Protein AF-A0A535ADE8-F1 (afdb_monomer)

Solvent-accessible surface area (backbone atoms only — not comparable to full-atom values): 7639 Å² total; per-residue (Å²): 131,86,82,80,80,82,75,82,78,79,83,25,36,89,77,66,84,65,77,79,89,62,99,60,79,89,73,79,68,77,91,59,70,51,59,52,59,51,52,51,33,60,78,69,65,52,79,64,37,71,70,45,79,48,76,49,80,38,50,55,58,60,50,56,75,68,39,46,73,70,56,54,54,34,37,29,28,38,42,31,51,42,39,42,79,68,49,97,57,45,64,67,57,54,48,53,53,42,42,74,68,60,27,52,74,46,77,43,80,37,94,90,39,91,48,33,29,41,40,40,33,39,34,87,111

Structure (mmCIF, N/CA/C/O backbone):
data_AF-A0A535ADE8-F1
#
_entry.id   AF-A0A535ADE8-F1
#
loop_
_atom_site.group_PDB
_atom_site.id
_atom_site.type_symbol
_atom_site.label_atom_id
_atom_site.label_alt_id
_atom_site.label_comp_id
_atom_site.label_asym_id
_atom_site.label_entity_id
_atom_site.label_seq_id
_atom_site.pdbx_PDB_ins_code
_atom_site.Cartn_x
_atom_site.Cartn_y
_atom_site.Cartn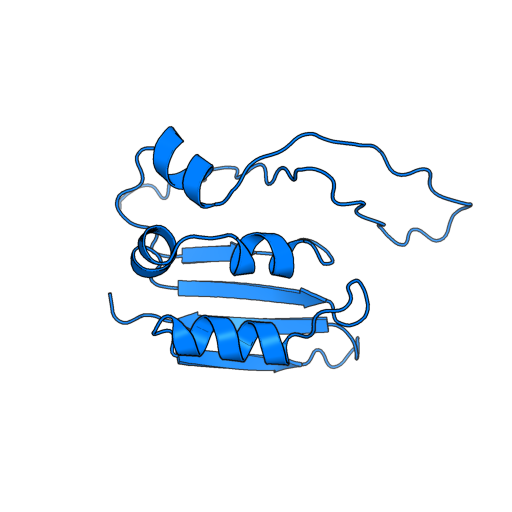_z
_at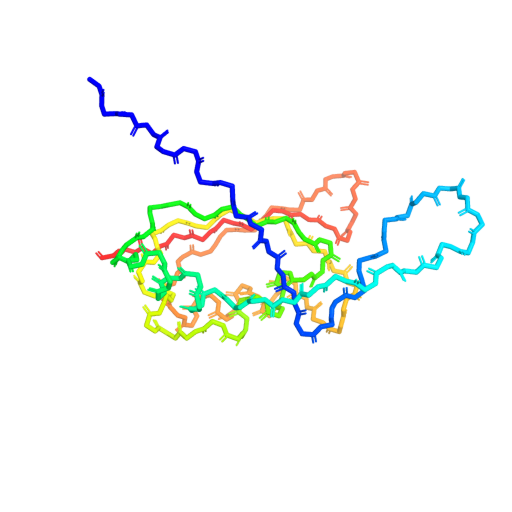om_site.occupancy
_atom_site.B_iso_or_equiv
_atom_site.auth_seq_id
_atom_site.auth_comp_id
_atom_site.auth_asym_id
_atom_site.auth_atom_id
_atom_site.pdbx_PDB_model_num
ATOM 1 N N . MET A 1 1 ? -30.917 2.736 0.189 1.00 38.47 1 MET A N 1
ATOM 2 C CA . MET A 1 1 ? -29.547 2.362 -0.224 1.00 38.47 1 MET A CA 1
ATOM 3 C C . MET A 1 1 ? -28.622 3.436 0.319 1.00 38.47 1 MET A C 1
ATOM 5 O O . MET A 1 1 ? -28.924 4.594 0.049 1.00 38.47 1 MET A O 1
ATOM 9 N N . PRO A 1 2 ? -27.612 3.130 1.149 1.00 34.19 2 PRO A N 1
ATOM 10 C CA . PRO A 1 2 ? -26.746 4.181 1.667 1.00 34.19 2 PRO A CA 1
ATOM 11 C C . PRO A 1 2 ? -25.884 4.731 0.522 1.00 34.19 2 PRO A C 1
ATOM 13 O O . PRO A 1 2 ? -25.415 3.971 -0.327 1.00 34.19 2 PRO A O 1
ATOM 16 N N . GLN A 1 3 ? -25.748 6.057 0.463 1.00 31.75 3 GLN A N 1
ATOM 17 C CA . GLN A 1 3 ? -24.866 6.730 -0.485 1.00 31.75 3 GLN A CA 1
ATOM 18 C C . GLN A 1 3 ? -23.418 6.335 -0.194 1.00 31.75 3 GLN A C 1
ATOM 20 O O . GLN A 1 3 ? -22.963 6.413 0.942 1.00 31.75 3 GLN A O 1
ATOM 25 N N . VAL A 1 4 ? -22.699 5.920 -1.234 1.00 34.34 4 VAL A N 1
ATOM 26 C CA . VAL A 1 4 ? -21.245 5.783 -1.179 1.00 34.34 4 VAL A CA 1
ATOM 27 C C . VAL A 1 4 ? -20.669 7.185 -1.346 1.00 34.34 4 VAL A C 1
ATOM 29 O O . VAL A 1 4 ? -20.723 7.750 -2.442 1.00 34.34 4 VAL A O 1
ATOM 32 N N . ASP A 1 5 ? -20.148 7.761 -0.265 1.00 34.16 5 ASP A N 1
ATOM 33 C CA . ASP A 1 5 ? -19.422 9.025 -0.327 1.00 34.16 5 ASP A CA 1
ATOM 34 C C . ASP A 1 5 ? -18.165 8.833 -1.184 1.00 34.16 5 ASP A C 1
ATOM 36 O O . ASP A 1 5 ? -17.199 8.176 -0.795 1.00 34.16 5 ASP A O 1
ATOM 40 N N . ARG A 1 6 ? -18.171 9.393 -2.399 1.00 32.09 6 ARG A N 1
ATOM 41 C CA . ARG A 1 6 ? -16.974 9.456 -3.248 1.00 32.09 6 ARG A CA 1
ATOM 42 C C . ARG A 1 6 ? -16.022 10.494 -2.666 1.00 32.09 6 ARG A C 1
ATOM 44 O O . ARG A 1 6 ? -16.052 11.662 -3.048 1.00 32.09 6 ARG A O 1
ATOM 51 N N . ILE A 1 7 ? -15.158 10.062 -1.756 1.00 40.44 7 ILE A N 1
ATOM 52 C CA . ILE A 1 7 ? -14.079 10.893 -1.224 1.00 40.44 7 ILE A CA 1
ATOM 53 C C . ILE A 1 7 ? -12.965 10.955 -2.274 1.00 40.44 7 ILE A C 1
ATOM 55 O O . ILE A 1 7 ? -12.331 9.952 -2.597 1.00 40.44 7 ILE A O 1
ATOM 59 N N . ARG A 1 8 ? -12.720 12.149 -2.831 1.00 29.81 8 ARG A N 1
ATOM 60 C CA . ARG A 1 8 ? -11.515 12.410 -3.629 1.00 29.81 8 ARG A CA 1
ATOM 61 C C . ARG A 1 8 ? -10.327 12.517 -2.677 1.00 29.81 8 ARG A C 1
ATOM 63 O O . ARG A 1 8 ? -10.088 13.573 -2.096 1.00 29.81 8 ARG A O 1
ATOM 70 N N . LEU A 1 9 ? -9.594 11.421 -2.520 1.00 31.08 9 LEU A N 1
ATOM 71 C CA . LEU A 1 9 ? -8.273 11.428 -1.905 1.00 31.08 9 LEU A CA 1
ATOM 72 C C . LEU A 1 9 ? -7.331 12.214 -2.825 1.00 31.08 9 LEU A C 1
ATOM 74 O O . LEU A 1 9 ? -7.072 11.807 -3.953 1.00 31.08 9 LEU A O 1
ATOM 78 N N . ARG A 1 10 ? -6.845 13.367 -2.359 1.00 30.56 10 ARG A N 1
ATOM 79 C CA . ARG A 1 10 ? -5.579 13.906 -2.854 1.00 30.56 10 ARG A CA 1
ATOM 80 C C . ARG A 1 10 ? -4.513 13.187 -2.040 1.00 30.56 10 ARG A C 1
ATOM 82 O O . ARG A 1 10 ? -4.480 13.381 -0.827 1.00 30.56 10 ARG A O 1
ATOM 89 N N . ALA A 1 11 ? -3.755 12.305 -2.687 1.00 31.39 11 ALA A N 1
ATOM 90 C CA . ALA A 1 11 ? -2.466 11.850 -2.191 1.00 31.39 11 ALA A CA 1
ATOM 91 C C . ALA A 1 11 ? -1.469 12.974 -2.443 1.00 31.39 11 ALA A C 1
ATOM 93 O O . ALA A 1 11 ? -1.602 13.768 -3.375 1.00 31.39 11 ALA A O 1
ATOM 94 N N . VAL A 1 12 ? -0.567 13.132 -1.505 1.00 31.27 12 VAL A N 1
ATOM 95 C CA . VAL A 1 12 ? 0.217 14.328 -1.369 1.00 31.27 12 VAL A CA 1
ATOM 96 C C . VAL A 1 12 ? 1.512 13.729 -0.702 1.00 31.27 12 VAL A C 1
ATOM 98 O O . VAL A 1 12 ? 1.348 12.958 0.232 1.00 31.27 12 VAL A O 1
ATOM 101 N N . PRO A 1 13 ? 2.768 13.966 -1.127 1.00 31.23 13 PRO A N 1
ATOM 102 C CA . PRO A 1 13 ? 3.973 13.435 -0.456 1.00 31.23 13 PRO A CA 1
ATOM 103 C C . PRO A 1 13 ? 4.948 14.512 0.043 1.00 31.23 13 PRO A C 1
ATOM 105 O O . PRO A 1 13 ? 5.035 15.607 -0.512 1.00 31.23 13 PRO A O 1
ATOM 108 N N . ARG A 1 14 ? 5.785 14.184 1.035 1.00 34.16 14 ARG A N 1
ATOM 109 C CA . ARG A 1 14 ? 6.980 14.983 1.358 1.00 34.16 14 ARG A CA 1
ATOM 110 C C . ARG A 1 14 ? 8.084 14.633 0.344 1.00 34.16 14 ARG A C 1
ATOM 112 O O . ARG A 1 14 ? 9.078 14.018 0.697 1.00 34.16 14 ARG A O 1
ATOM 119 N N . VAL A 1 15 ? 7.853 15.067 -0.902 1.00 33.62 15 VAL A N 1
ATOM 120 C CA . VAL A 1 15 ? 8.631 14.838 -2.137 1.00 33.62 15 VAL A CA 1
ATOM 121 C C . VAL A 1 15 ? 8.520 13.411 -2.690 1.00 33.62 15 VAL A C 1
ATOM 123 O O . VAL A 1 15 ? 9.297 12.530 -2.347 1.00 33.62 15 VAL A O 1
ATOM 126 N N . VAL A 1 16 ? 7.596 13.221 -3.636 1.00 33.66 16 VAL A N 1
ATOM 127 C CA . VAL A 1 16 ? 7.645 12.128 -4.621 1.00 33.66 16 VAL A CA 1
ATOM 128 C C . VAL A 1 16 ? 7.675 12.781 -5.995 1.00 33.66 16 VAL A C 1
ATOM 130 O O . VAL A 1 16 ? 6.743 13.492 -6.369 1.00 33.66 16 VAL A O 1
ATOM 133 N N . CYS A 1 17 ? 8.746 12.544 -6.748 1.00 28.67 17 CYS A N 1
ATOM 134 C CA . CYS A 1 17 ? 8.774 12.844 -8.173 1.00 28.67 17 CYS A CA 1
ATOM 135 C C . CYS A 1 17 ? 7.936 11.779 -8.891 1.00 28.67 17 CYS A C 1
ATOM 137 O O . CYS A 1 17 ? 8.417 10.668 -9.100 1.00 28.67 17 CYS A O 1
ATOM 139 N N . GLN A 1 18 ? 6.690 12.089 -9.263 1.00 37.41 18 GLN A N 1
ATOM 140 C CA . GLN A 1 18 ? 5.991 11.287 -10.268 1.00 37.41 18 GLN A CA 1
ATOM 141 C C . GLN A 1 18 ? 6.573 11.622 -11.644 1.00 37.41 18 GLN A C 1
ATOM 143 O O . GLN A 1 18 ? 6.512 12.768 -12.085 1.00 37.41 18 GLN A O 1
ATOM 148 N N . ALA A 1 19 ? 7.138 10.624 -12.319 1.00 39.25 19 ALA A N 1
ATOM 149 C CA . ALA A 1 19 ? 7.505 10.723 -13.725 1.00 39.25 19 ALA A CA 1
ATOM 150 C C . ALA A 1 19 ? 6.465 9.961 -14.556 1.00 39.25 19 ALA A C 1
ATOM 152 O O . ALA A 1 19 ? 6.579 8.749 -14.739 1.00 39.25 19 ALA A O 1
ATOM 153 N N . GLU A 1 20 ? 5.455 10.660 -15.080 1.00 43.53 20 GLU A N 1
ATOM 154 C CA . GLU A 1 20 ? 4.625 10.107 -16.152 1.00 43.53 20 GLU A CA 1
ATOM 155 C C . GLU A 1 20 ? 5.509 9.988 -17.402 1.00 43.53 20 GLU A C 1
ATOM 157 O O . GLU A 1 20 ? 5.988 10.993 -17.932 1.00 43.53 20 GLU A O 1
ATOM 162 N N . ARG A 1 21 ? 5.789 8.768 -17.880 1.00 40.97 21 ARG A N 1
ATOM 163 C CA . ARG A 1 21 ? 6.560 8.577 -19.121 1.00 40.97 21 ARG A CA 1
ATOM 164 C C . ARG A 1 21 ? 5.700 8.930 -20.338 1.00 40.97 21 ARG A C 1
ATOM 166 O O . ARG A 1 21 ? 5.245 8.055 -21.067 1.00 40.97 21 ARG A O 1
ATOM 173 N N . GLY A 1 22 ? 5.511 10.224 -20.576 1.00 39.16 22 GLY A N 1
ATOM 174 C CA . GLY A 1 22 ? 5.132 10.756 -21.878 1.00 39.16 22 GLY A CA 1
ATOM 175 C C . GLY A 1 22 ? 6.329 10.687 -22.827 1.00 39.16 22 GLY A C 1
ATOM 176 O O . GLY A 1 22 ? 7.447 11.048 -22.462 1.00 39.16 22 GLY A O 1
ATOM 177 N N . THR A 1 23 ? 6.128 10.211 -24.055 1.00 42.16 23 THR A N 1
ATOM 178 C CA . THR A 1 23 ? 7.141 10.269 -25.120 1.00 42.16 23 THR A CA 1
ATOM 179 C C . THR A 1 23 ? 7.312 11.721 -25.578 1.00 42.16 23 THR A C 1
ATOM 181 O O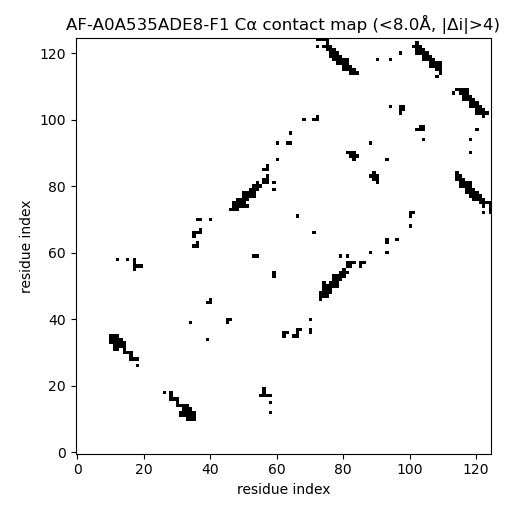 . THR A 1 23 ? 6.765 12.129 -26.600 1.00 42.16 23 THR A O 1
ATOM 184 N N . GLY A 1 24 ? 8.017 12.523 -24.787 1.00 40.69 24 GLY A N 1
ATOM 185 C CA . GLY A 1 24 ? 8.275 13.930 -25.060 1.00 40.69 24 GLY A CA 1
ATOM 186 C C . GLY A 1 24 ? 9.267 14.496 -24.052 1.00 40.69 24 GLY A C 1
ATOM 187 O O . GLY A 1 24 ? 8.944 14.582 -22.878 1.00 40.69 24 GLY A O 1
ATOM 188 N N . ASN A 1 25 ? 10.465 14.811 -24.551 1.00 44.12 25 ASN A N 1
ATOM 189 C CA . ASN A 1 25 ? 11.504 15.703 -24.022 1.00 44.12 25 ASN A CA 1
ATOM 190 C C . ASN A 1 25 ? 11.491 15.996 -22.505 1.00 44.12 25 ASN A C 1
ATOM 192 O O . ASN A 1 25 ? 10.639 16.754 -22.057 1.00 44.12 25 ASN A O 1
ATOM 196 N N . ASP A 1 26 ? 12.477 15.452 -21.776 1.00 54.19 26 ASP A N 1
ATOM 197 C CA . ASP A 1 26 ? 12.952 15.859 -20.440 1.00 54.19 26 ASP A CA 1
ATOM 198 C C . ASP A 1 26 ? 11.905 16.597 -19.588 1.00 54.19 26 ASP A C 1
ATOM 200 O O . ASP A 1 26 ? 11.995 17.802 -19.352 1.00 54.19 26 ASP A O 1
ATOM 204 N N . GLY A 1 27 ? 10.862 15.865 -19.184 1.00 53.25 27 GLY A N 1
ATOM 205 C CA . GLY A 1 27 ? 9.770 16.401 -18.381 1.00 53.25 27 GLY A CA 1
ATOM 206 C C . GLY A 1 27 ? 10.277 16.848 -17.015 1.00 53.25 27 GLY A C 1
ATOM 207 O O . GLY A 1 27 ? 10.589 16.022 -16.159 1.00 53.25 27 GLY A O 1
ATOM 208 N N . GLU A 1 28 ? 10.365 18.159 -16.817 1.00 65.38 28 GLU A N 1
ATOM 209 C CA . GLU A 1 28 ? 10.655 18.759 -15.522 1.00 65.38 28 GLU A CA 1
ATOM 210 C C . GLU A 1 28 ? 9.496 18.430 -14.567 1.00 65.38 28 GLU A C 1
ATOM 212 O O . GLU A 1 28 ? 8.339 18.780 -14.816 1.00 65.38 28 GLU A O 1
ATOM 217 N N . GLY A 1 29 ? 9.788 17.670 -13.509 1.00 67.56 29 GLY A N 1
ATOM 218 C CA . GLY A 1 29 ? 8.787 17.275 -12.522 1.00 67.56 29 GLY A CA 1
ATOM 219 C C . GLY A 1 29 ? 8.239 18.494 -11.782 1.00 67.56 29 GLY A C 1
ATOM 220 O O . GLY A 1 29 ? 8.993 19.382 -11.391 1.00 67.56 29 GLY A O 1
ATOM 221 N N . VAL A 1 30 ? 6.924 18.535 -11.562 1.00 79.62 30 VAL A N 1
ATOM 222 C CA . VAL A 1 30 ? 6.294 19.577 -10.743 1.00 79.62 30 VAL A CA 1
ATOM 223 C C . VAL A 1 30 ? 6.175 19.074 -9.312 1.00 79.62 30 VAL A C 1
ATOM 225 O O . VAL A 1 30 ? 5.500 18.078 -9.049 1.00 79.62 30 VAL A O 1
ATOM 228 N N . GLU A 1 31 ? 6.793 19.786 -8.373 1.00 78.50 31 GLU A N 1
ATOM 229 C CA . GLU A 1 31 ? 6.582 19.521 -6.955 1.00 78.50 31 GLU A CA 1
ATOM 230 C C . GLU A 1 31 ? 5.154 19.897 -6.553 1.00 78.50 31 GLU A C 1
ATOM 232 O O . GLU A 1 31 ? 4.688 21.025 -6.727 1.00 78.50 31 GLU A O 1
ATOM 237 N N . THR A 1 32 ? 4.457 18.929 -5.972 1.00 74.06 32 THR A N 1
ATOM 238 C CA . THR A 1 32 ? 3.160 19.119 -5.334 1.00 74.06 32 THR A CA 1
ATOM 239 C C . THR A 1 32 ? 3.297 18.726 -3.866 1.00 74.06 32 THR A C 1
ATOM 241 O O . THR A 1 32 ? 4.039 17.791 -3.562 1.00 74.06 32 THR A O 1
ATOM 244 N N . PRO A 1 33 ? 2.613 19.417 -2.936 1.00 73.75 33 PRO A N 1
ATOM 245 C CA . PRO A 1 33 ? 2.703 19.106 -1.511 1.00 73.75 33 PRO A CA 1
ATOM 246 C C . PRO A 1 33 ? 2.456 17.622 -1.182 1.00 73.75 33 PRO A C 1
ATOM 248 O O . PRO A 1 33 ? 1.805 16.947 -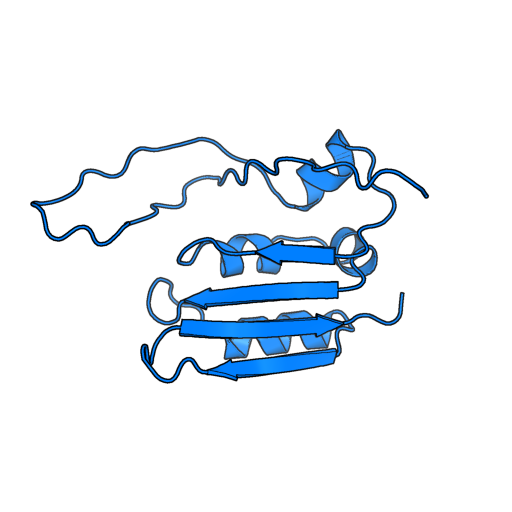1.986 1.00 73.75 33 PRO A O 1
ATOM 251 N N . ALA A 1 34 ? 2.802 17.186 0.057 1.00 78.19 34 ALA A N 1
ATOM 252 C CA . ALA A 1 34 ? 1.819 16.418 0.810 1.00 78.19 34 ALA A CA 1
ATOM 253 C C . ALA A 1 34 ? 1.941 15.451 2.013 1.00 78.19 34 ALA A C 1
ATOM 255 O O . ALA A 1 34 ? 2.729 15.697 2.907 1.00 78.19 34 ALA A O 1
ATOM 256 N N . THR A 1 35 ? 0.898 14.602 2.174 1.00 86.38 35 THR A N 1
ATOM 257 C CA . THR A 1 35 ? 0.208 14.103 3.379 1.00 86.38 35 THR A CA 1
ATOM 258 C C . THR A 1 35 ? 0.306 12.582 3.531 1.00 86.38 35 THR A C 1
ATOM 260 O O . THR A 1 35 ? 0.313 11.828 2.558 1.00 86.38 35 THR A O 1
ATOM 263 N N . THR A 1 36 ? 0.286 12.112 4.772 1.00 92.19 36 THR A N 1
ATOM 264 C CA . THR A 1 36 ? 0.336 10.676 5.069 1.00 92.19 36 THR A CA 1
ATOM 265 C C . THR A 1 36 ? -1.052 10.047 5.139 1.00 92.19 36 THR A C 1
ATOM 267 O O . THR A 1 36 ? -2.074 10.723 5.299 1.00 92.19 36 THR A O 1
ATOM 270 N N . LEU A 1 37 ? -1.102 8.714 5.084 1.00 94.31 37 LEU A N 1
ATOM 271 C CA . LEU A 1 37 ? -2.343 7.978 5.312 1.00 94.31 37 LEU A CA 1
ATOM 272 C C . LEU A 1 37 ? -2.904 8.241 6.724 1.00 94.31 37 LEU A C 1
ATOM 274 O O . LEU A 1 37 ? -4.110 8.418 6.884 1.00 94.31 37 LEU A O 1
ATOM 278 N N . ASP A 1 38 ? -2.041 8.363 7.735 1.00 94.00 38 ASP A N 1
ATOM 279 C CA . ASP A 1 38 ? -2.441 8.681 9.113 1.00 94.00 38 ASP A CA 1
ATOM 280 C C . ASP A 1 38 ? -3.075 10.076 9.239 1.00 94.00 38 ASP A C 1
ATOM 282 O O . ASP A 1 38 ? -4.081 10.260 9.935 1.00 94.00 38 ASP A O 1
ATOM 286 N N . GLU A 1 39 ? -2.522 11.073 8.541 1.00 93.19 39 GLU A N 1
ATOM 287 C CA . GLU A 1 39 ? -3.081 12.427 8.491 1.00 93.19 39 GLU A CA 1
ATOM 288 C C . GLU A 1 39 ? -4.448 12.445 7.809 1.00 93.19 39 GL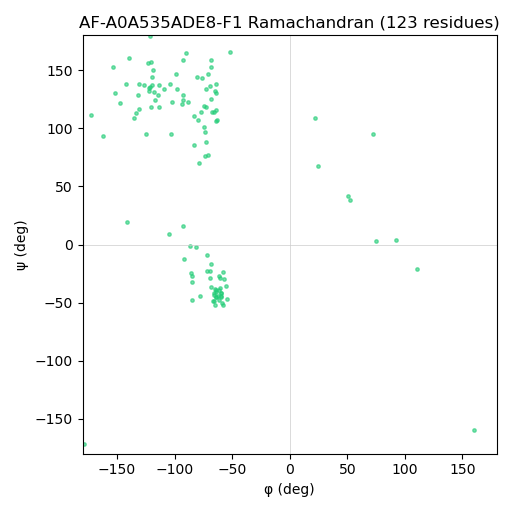U A C 1
ATOM 290 O O . GLU A 1 39 ? -5.357 13.140 8.271 1.00 93.19 39 GLU A O 1
ATOM 295 N N . VAL A 1 40 ? -4.634 11.652 6.747 1.00 93.38 40 VAL A N 1
ATOM 296 C CA . VAL A 1 40 ? -5.943 11.474 6.103 1.00 93.38 40 VAL A CA 1
ATOM 297 C C . VAL A 1 40 ? -6.957 10.922 7.101 1.00 93.38 40 VAL A C 1
ATOM 299 O O . VAL A 1 40 ? -8.029 11.514 7.249 1.00 93.38 40 VAL A O 1
ATOM 302 N N . PHE A 1 41 ? -6.620 9.848 7.820 1.00 94.19 41 PHE A N 1
ATOM 303 C CA . PHE A 1 41 ? -7.503 9.257 8.830 1.00 94.19 41 PHE A CA 1
ATOM 304 C C . PHE A 1 41 ? -7.842 10.250 9.941 1.00 94.19 41 PHE A C 1
ATOM 306 O O . PHE A 1 41 ? -9.009 10.403 10.301 1.00 94.19 41 PHE A O 1
ATOM 313 N N . THR A 1 42 ? -6.845 10.979 10.438 1.00 94.19 42 THR A N 1
ATOM 314 C CA . THR A 1 42 ? -7.021 11.966 11.509 1.00 94.19 42 THR A CA 1
ATOM 315 C C . THR A 1 42 ? -7.904 13.129 11.060 1.00 94.19 42 THR A C 1
ATOM 317 O O . THR A 1 42 ? -8.903 13.448 11.707 1.00 94.19 42 THR A O 1
ATOM 320 N N . ARG A 1 43 ? -7.573 13.754 9.925 1.00 93.44 43 ARG A N 1
ATOM 321 C CA . ARG A 1 43 ? -8.267 14.941 9.407 1.00 93.44 43 ARG A CA 1
ATOM 322 C C . ARG A 1 43 ? -9.715 14.643 9.036 1.00 93.44 43 ARG A C 1
ATOM 324 O O . ARG A 1 43 ? -10.590 15.467 9.289 1.00 93.44 43 ARG A O 1
ATOM 331 N N . LEU A 1 44 ? -9.961 13.475 8.445 1.00 91.31 44 LEU A N 1
ATOM 332 C CA . LEU A 1 44 ? -11.301 13.029 8.068 1.00 91.31 44 LEU A CA 1
ATOM 333 C C . LEU A 1 44 ? -12.035 12.314 9.212 1.00 91.31 44 LEU A C 1
ATOM 335 O O . LEU A 1 44 ? -13.187 11.927 9.037 1.00 91.31 44 LEU A O 1
ATOM 339 N N . LYS A 1 45 ? -11.395 12.161 10.381 1.00 93.81 45 LYS A N 1
ATOM 340 C CA . LYS A 1 45 ? -11.923 11.441 11.550 1.00 93.81 45 LYS A CA 1
ATOM 341 C C . LYS A 1 45 ? -12.401 10.026 11.198 1.00 93.81 45 LYS A C 1
ATOM 343 O O . LYS A 1 45 ? -13.418 9.561 11.711 1.00 93.81 45 LYS A O 1
ATOM 348 N N . LEU A 1 46 ? -11.667 9.345 10.318 1.00 92.19 46 LEU A N 1
ATOM 349 C CA . LEU A 1 46 ? -11.978 7.983 9.902 1.00 92.19 46 LEU A CA 1
AT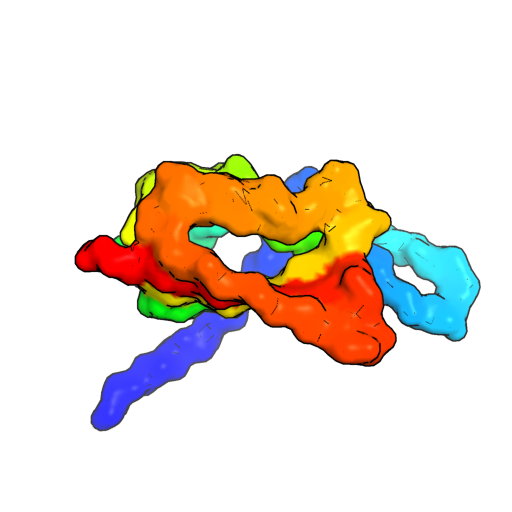OM 350 C C . LEU A 1 46 ? -11.661 7.019 11.042 1.00 92.19 46 LEU A C 1
ATOM 352 O O . LEU A 1 46 ? -10.521 6.870 11.492 1.00 92.19 46 LEU A O 1
ATOM 356 N N . THR A 1 47 ? -12.693 6.336 11.511 1.00 94.25 47 THR A N 1
ATOM 357 C CA . THR A 1 47 ? -12.548 5.220 12.445 1.00 94.25 47 THR A CA 1
ATOM 358 C C . THR A 1 47 ? -12.283 3.909 11.712 1.00 94.25 47 THR A C 1
ATOM 360 O O . THR A 1 47 ? -11.669 3.020 12.290 1.00 94.25 47 THR A O 1
ATOM 363 N N . HIS A 1 48 ? -12.698 3.812 10.444 1.00 93.12 48 HIS A N 1
ATOM 364 C CA . HIS A 1 48 ? -12.614 2.615 9.611 1.00 93.12 48 HIS A CA 1
ATOM 365 C C . HIS A 1 48 ? -12.540 2.974 8.120 1.00 93.12 48 HIS A C 1
ATOM 367 O O . HIS A 1 48 ? -13.060 4.009 7.700 1.00 93.12 48 HIS A O 1
ATOM 373 N N . CYS A 1 49 ? -11.922 2.106 7.323 1.00 94.25 49 CYS A N 1
ATOM 374 C CA . CYS A 1 49 ? -11.889 2.164 5.867 1.00 94.25 49 CYS A CA 1
ATOM 375 C C . CYS A 1 49 ? -12.157 0.767 5.297 1.00 94.25 49 CYS A C 1
ATOM 377 O O . CYS A 1 49 ? -11.315 -0.128 5.373 1.00 94.25 49 CYS A O 1
ATOM 379 N N . ASP A 1 50 ? -13.329 0.567 4.695 1.00 94.25 50 ASP A N 1
ATOM 380 C CA . ASP A 1 50 ? -13.666 -0.732 4.108 1.00 94.25 50 ASP A CA 1
ATOM 381 C C . ASP A 1 50 ? -12.813 -1.063 2.883 1.00 94.25 50 ASP A C 1
ATOM 383 O O . ASP A 1 50 ? -12.456 -2.221 2.684 1.00 94.25 50 ASP A O 1
ATOM 387 N N . PHE A 1 51 ? -12.473 -0.067 2.065 1.00 95.75 51 PHE A N 1
ATOM 388 C CA . PHE A 1 51 ? -11.744 -0.287 0.824 1.00 95.75 51 PHE A CA 1
ATOM 389 C C . PHE A 1 51 ? -10.827 0.889 0.488 1.00 95.75 51 PHE A C 1
ATOM 391 O O . PHE A 1 51 ? -11.289 2.016 0.300 1.00 95.75 51 PHE A O 1
ATOM 398 N N . LEU A 1 52 ? -9.535 0.600 0.352 1.00 96.31 52 LEU A N 1
ATOM 399 C CA . LEU A 1 52 ? -8.497 1.533 -0.064 1.00 96.31 52 LEU A CA 1
ATOM 400 C C . LEU A 1 52 ? -7.944 1.110 -1.432 1.00 96.31 52 LEU A C 1
ATOM 402 O O . LEU A 1 52 ? -7.383 0.025 -1.567 1.00 96.31 52 LEU A O 1
ATOM 406 N N . LYS A 1 53 ? -8.079 1.969 -2.448 1.00 95.88 53 LYS A N 1
ATOM 407 C CA . LYS A 1 53 ? -7.378 1.810 -3.734 1.00 95.88 53 LYS A CA 1
ATOM 408 C C . LYS A 1 53 ? -6.134 2.692 -3.745 1.00 95.88 53 LYS A C 1
ATOM 410 O O . LYS A 1 53 ? -6.236 3.867 -3.400 1.00 95.88 53 LYS A O 1
ATOM 415 N N . ILE A 1 54 ? -5.004 2.142 -4.181 1.00 94.19 54 ILE A N 1
ATOM 416 C CA . ILE A 1 54 ? -3.746 2.874 -4.381 1.00 94.19 54 ILE A CA 1
ATOM 417 C C . ILE A 1 54 ? -3.232 2.639 -5.804 1.00 94.19 54 ILE A C 1
ATOM 419 O O . ILE A 1 54 ? -3.344 1.537 -6.346 1.00 94.19 54 ILE A O 1
ATOM 423 N N . ASP A 1 55 ? -2.756 3.716 -6.420 1.00 93.19 55 ASP A N 1
ATOM 424 C CA . ASP A 1 55 ? -2.237 3.760 -7.785 1.00 93.19 55 ASP A CA 1
ATOM 425 C C . ASP A 1 55 ? -1.406 5.039 -7.947 1.00 93.19 55 ASP A C 1
ATOM 427 O O . ASP A 1 55 ? -1.973 6.130 -8.066 1.00 93.19 55 ASP A O 1
ATOM 431 N N . CYS A 1 56 ? -0.090 4.958 -7.732 1.00 88.12 56 CYS A N 1
ATOM 432 C CA . CYS A 1 56 ? 0.733 6.156 -7.532 1.00 88.12 56 CYS A CA 1
ATOM 433 C C . CYS A 1 56 ? 2.123 6.096 -8.179 1.00 88.12 56 CYS A C 1
ATOM 435 O O . CYS A 1 56 ? 2.980 6.899 -7.807 1.00 88.12 56 CYS A O 1
ATOM 437 N N . GLU A 1 57 ? 2.344 5.210 -9.154 1.00 88.50 57 GLU A N 1
ATOM 438 C CA . GLU A 1 57 ? 3.579 5.160 -9.957 1.00 88.50 57 GLU A CA 1
ATOM 439 C C . GLU A 1 57 ? 4.863 5.146 -9.096 1.00 88.50 57 GLU A C 1
ATOM 441 O O . GLU A 1 57 ? 5.818 5.871 -9.366 1.00 88.50 57 GLU A O 1
ATOM 446 N N . GLY A 1 58 ? 4.872 4.385 -7.997 1.00 88.69 58 GLY A N 1
ATOM 447 C CA . GLY A 1 58 ? 5.991 4.247 -7.059 1.00 88.69 58 GLY A CA 1
ATOM 448 C C . GLY A 1 58 ? 5.757 4.870 -5.677 1.00 88.69 58 GLY A C 1
ATOM 449 O O . GLY A 1 58 ? 6.399 4.453 -4.712 1.00 88.69 58 GLY A O 1
ATOM 450 N N . ALA A 1 59 ? 4.826 5.818 -5.514 1.00 89.94 59 ALA A N 1
ATOM 451 C CA . ALA A 1 59 ? 4.552 6.399 -4.189 1.00 89.94 59 ALA A CA 1
ATOM 452 C C . ALA A 1 59 ? 3.890 5.402 -3.218 1.00 89.94 59 ALA A C 1
ATOM 454 O O . ALA A 1 59 ? 3.875 5.624 -2.006 1.00 89.94 59 ALA A O 1
ATOM 455 N N . GLU A 1 60 ? 3.337 4.297 -3.727 1.00 93.12 60 GLU A N 1
ATOM 456 C CA . GLU A 1 60 ? 2.677 3.269 -2.927 1.00 93.12 60 GLU A CA 1
ATOM 457 C C . GLU A 1 60 ? 3.570 2.708 -1.816 1.00 93.12 60 GLU A C 1
ATOM 459 O O . GLU A 1 60 ? 3.080 2.454 -0.717 1.00 93.12 60 GLU A O 1
ATOM 464 N N . TYR A 1 61 ? 4.877 2.569 -2.057 1.00 93.75 61 TYR A N 1
ATOM 465 C CA . TYR A 1 61 ? 5.810 2.051 -1.057 1.00 93.75 61 TYR A CA 1
ATOM 466 C C . TYR A 1 61 ? 5.934 3.005 0.129 1.00 93.75 61 TYR A C 1
ATOM 468 O O . TYR A 1 61 ? 5.786 2.581 1.272 1.00 93.75 61 TYR A O 1
ATOM 476 N N . GLU A 1 62 ? 6.141 4.297 -0.133 1.00 92.62 62 GLU A N 1
ATOM 477 C CA . GLU A 1 62 ? 6.252 5.308 0.921 1.00 92.62 62 GLU A CA 1
ATOM 478 C C . GLU A 1 62 ? 4.939 5.435 1.704 1.00 92.62 62 GLU A C 1
ATOM 480 O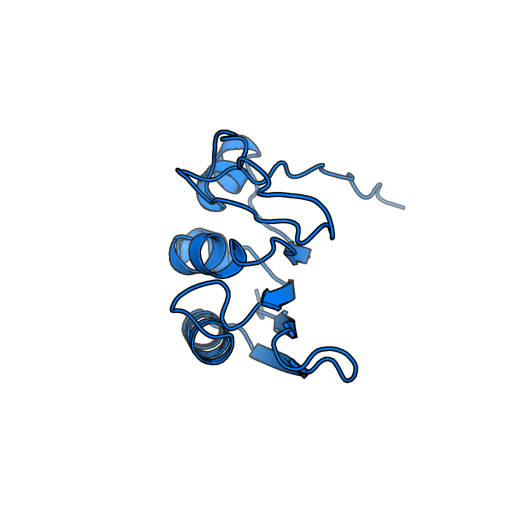 O . GLU A 1 62 ? 4.953 5.408 2.936 1.00 92.62 62 GLU A O 1
ATOM 485 N N . ILE A 1 63 ? 3.800 5.493 1.000 1.00 93.75 63 ILE A N 1
ATOM 486 C CA . ILE A 1 63 ? 2.467 5.563 1.618 1.00 93.75 63 ILE A CA 1
ATOM 487 C C . ILE A 1 63 ? 2.270 4.404 2.597 1.00 93.75 63 ILE A C 1
ATOM 489 O O . ILE A 1 63 ? 1.804 4.614 3.718 1.00 93.75 63 ILE A O 1
ATOM 493 N N . MET A 1 64 ? 2.618 3.184 2.183 1.00 96.31 64 MET A N 1
ATOM 494 C CA . MET A 1 64 ? 2.380 1.993 2.989 1.00 96.31 64 MET A CA 1
ATOM 495 C C . MET A 1 64 ? 3.395 1.837 4.117 1.00 96.31 64 MET A C 1
ATOM 497 O O . MET A 1 64 ? 2.990 1.565 5.243 1.00 96.31 64 MET A O 1
ATOM 501 N N . PHE A 1 65 ? 4.688 2.036 3.859 1.00 96.00 65 PHE A N 1
ATOM 502 C CA . PHE A 1 65 ? 5.738 1.835 4.863 1.00 96.00 65 PHE A CA 1
ATOM 503 C C . PHE A 1 65 ? 5.757 2.904 5.954 1.00 96.00 65 PHE A C 1
ATOM 505 O O . PHE A 1 65 ? 6.243 2.632 7.053 1.00 96.00 65 PHE A O 1
ATOM 512 N N . HIS A 1 66 ? 5.211 4.092 5.687 1.00 95.62 66 HIS A N 1
ATOM 513 C CA . HIS A 1 66 ? 5.057 5.138 6.698 1.00 95.62 66 HIS A CA 1
ATOM 514 C C . HIS A 1 66 ? 3.712 5.097 7.433 1.00 95.62 66 HIS A C 1
ATOM 516 O O . HIS A 1 66 ? 3.591 5.747 8.469 1.00 95.62 66 HIS A O 1
ATOM 522 N N . ALA A 1 67 ? 2.722 4.333 6.954 1.00 95.62 67 ALA A N 1
ATOM 523 C CA . ALA A 1 67 ? 1.445 4.195 7.646 1.00 95.62 67 ALA A CA 1
ATOM 524 C C . ALA A 1 67 ? 1.623 3.495 9.001 1.00 95.62 67 ALA A C 1
ATOM 526 O O . ALA A 1 67 ? 2.245 2.432 9.104 1.00 95.62 67 ALA A O 1
ATOM 527 N N . THR A 1 68 ? 1.034 4.058 10.055 1.00 97.12 68 THR A N 1
ATOM 528 C CA . THR A 1 68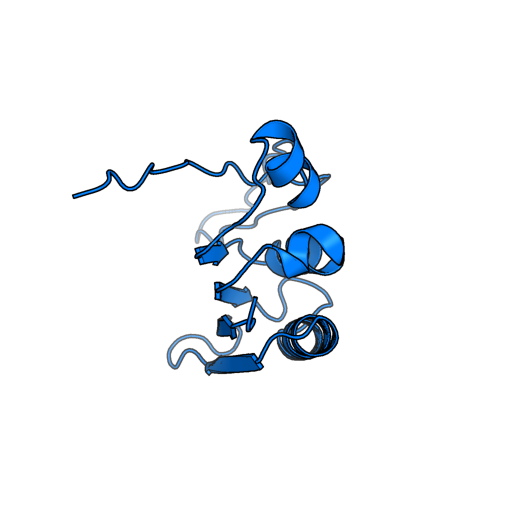 ? 1.098 3.432 11.379 1.00 97.12 68 THR A CA 1
ATOM 529 C C . THR A 1 68 ? 0.302 2.128 11.426 1.00 97.12 68 THR A C 1
ATOM 531 O O . THR A 1 68 ? -0.724 1.961 10.761 1.00 97.12 68 THR A O 1
ATOM 534 N N . ALA A 1 69 ? 0.715 1.213 12.306 1.00 96.94 69 ALA A N 1
ATOM 535 C CA . ALA A 1 69 ? -0.034 -0.015 12.566 1.00 96.94 69 ALA A CA 1
ATOM 536 C C . ALA A 1 69 ? -1.482 0.259 13.020 1.00 96.94 69 ALA A C 1
ATOM 538 O O . ALA A 1 69 ? -2.370 -0.548 12.757 1.00 96.94 69 ALA A O 1
ATOM 539 N N . ASP A 1 70 ? -1.745 1.388 13.688 1.00 96.50 70 ASP A N 1
ATOM 540 C CA . ASP A 1 70 ? -3.106 1.764 14.071 1.00 96.50 70 ASP A CA 1
ATOM 541 C C . ASP A 1 70 ? -3.979 2.078 12.854 1.00 96.50 70 ASP A C 1
ATOM 543 O O . ASP A 1 70 ? -5.066 1.518 12.726 1.00 96.50 70 ASP A O 1
ATOM 547 N N . THR A 1 71 ? -3.479 2.897 11.929 1.00 96.62 71 THR A N 1
ATOM 548 C CA . THR A 1 71 ? -4.170 3.206 10.673 1.00 96.62 71 THR A CA 1
ATOM 549 C C . THR A 1 71 ? -4.362 1.962 9.814 1.00 96.62 71 THR A C 1
ATOM 551 O O . THR A 1 71 ? -5.466 1.714 9.333 1.00 96.62 71 THR A O 1
ATOM 554 N N . LEU A 1 72 ? -3.326 1.128 9.678 1.00 97.12 72 LEU A N 1
ATOM 555 C CA . LEU A 1 72 ? -3.393 -0.112 8.900 1.00 97.12 72 LEU A CA 1
ATOM 556 C C . LEU A 1 72 ? -4.464 -1.075 9.427 1.00 97.12 72 LEU A C 1
ATOM 558 O O . LEU A 1 72 ? -5.225 -1.632 8.640 1.00 97.12 72 LEU A O 1
ATOM 562 N N . ARG A 1 73 ? -4.594 -1.230 10.752 1.00 96.69 73 ARG A N 1
ATOM 563 C CA . ARG A 1 73 ? -5.631 -2.092 11.354 1.00 96.69 73 ARG A CA 1
ATOM 564 C C . ARG A 1 73 ? -7.056 -1.649 11.033 1.00 96.69 73 ARG A C 1
ATOM 566 O O . ARG A 1 73 ? -7.950 -2.486 11.017 1.00 96.69 73 ARG A O 1
ATOM 573 N N . ARG A 1 74 ? -7.273 -0.358 10.776 1.00 96.12 74 ARG A N 1
ATOM 574 C CA . ARG A 1 74 ? -8.589 0.206 10.439 1.00 96.12 74 ARG A CA 1
ATOM 575 C C . ARG A 1 74 ? -8.961 0.019 8.966 1.00 96.12 74 ARG A C 1
ATOM 577 O O . ARG A 1 74 ? -10.037 0.450 8.566 1.00 96.12 74 ARG A O 1
ATOM 584 N N . ILE A 1 75 ? -8.086 -0.567 8.147 1.00 97.38 75 ILE A N 1
ATOM 585 C CA . ILE A 1 75 ? -8.337 -0.810 6.724 1.00 97.38 75 ILE A CA 1
ATOM 586 C C . ILE A 1 75 ? -8.696 -2.280 6.523 1.00 97.38 75 ILE A C 1
ATOM 588 O O . ILE A 1 75 ? -7.918 -3.173 6.859 1.00 97.38 75 ILE A O 1
ATOM 592 N N . ARG A 1 76 ? -9.868 -2.541 5.940 1.00 96.44 76 ARG A N 1
ATOM 593 C CA . ARG A 1 76 ? -10.349 -3.908 5.699 1.00 96.44 76 ARG A CA 1
ATOM 594 C C . ARG A 1 76 ? -9.807 -4.498 4.404 1.00 96.44 76 ARG A C 1
ATOM 596 O O . ARG A 1 76 ? -9.331 -5.631 4.400 1.00 96.44 76 ARG A O 1
ATOM 603 N N . HIS A 1 77 ? -9.872 -3.744 3.312 1.00 96.81 77 HIS A N 1
ATOM 604 C CA . HIS A 1 77 ? -9.426 -4.192 1.997 1.00 96.81 77 HIS A CA 1
ATOM 605 C C . HIS A 1 77 ? -8.526 -3.150 1.341 1.00 96.81 77 HIS A C 1
ATOM 607 O O . HIS A 1 77 ? -8.822 -1.957 1.370 1.00 96.81 77 HIS A O 1
ATOM 613 N N . ILE A 1 78 ? -7.454 -3.616 0.706 1.00 98.12 78 ILE A N 1
ATOM 614 C CA . ILE A 1 78 ? -6.569 -2.805 -0.127 1.00 98.12 78 ILE A CA 1
ATOM 615 C C . ILE A 1 78 ? -6.536 -3.426 -1.518 1.00 98.12 78 ILE A C 1
ATOM 617 O O . ILE A 1 78 ? -6.338 -4.632 -1.660 1.00 98.12 78 ILE A O 1
ATOM 621 N N . SER A 1 79 ? -6.707 -2.598 -2.539 1.00 97.38 79 SER A N 1
ATOM 622 C CA . SER A 1 79 ? -6.365 -2.915 -3.922 1.00 97.38 79 SER A CA 1
ATOM 623 C C . SER A 1 79 ? -5.288 -1.936 -4.365 1.00 97.38 79 SER A C 1
ATOM 625 O O . SER A 1 79 ? -5.414 -0.735 -4.144 1.00 97.38 79 SER A O 1
ATOM 627 N N . MET A 1 80 ? -4.210 -2.427 -4.954 1.00 95.75 80 MET A N 1
ATOM 628 C CA . MET A 1 80 ? -3.048 -1.607 -5.271 1.00 95.75 80 MET A CA 1
ATOM 629 C C . MET A 1 80 ? -2.447 -2.028 -6.602 1.00 95.75 80 MET A C 1
ATOM 631 O O . MET A 1 80 ? -2.350 -3.224 -6.861 1.00 95.75 80 MET A O 1
ATOM 635 N N . GLU A 1 81 ? -2.051 -1.060 -7.425 1.00 97.12 81 GLU A N 1
ATOM 636 C CA . GLU A 1 81 ? -1.095 -1.309 -8.508 1.00 97.12 81 GLU A CA 1
ATOM 637 C C . GLU A 1 81 ? 0.309 -1.006 -7.975 1.00 97.12 81 GLU A C 1
ATOM 639 O O . GLU A 1 81 ? 0.531 0.063 -7.404 1.00 97.12 81 GLU A O 1
ATOM 644 N N . TYR A 1 82 ? 1.215 -1.979 -8.060 1.00 96.69 82 TYR A N 1
ATOM 645 C CA . TYR A 1 82 ? 2.610 -1.816 -7.655 1.00 96.69 82 TYR A CA 1
ATOM 646 C C . TYR A 1 82 ? 3.479 -1.545 -8.880 1.00 96.69 82 TYR A C 1
ATOM 648 O O . TYR A 1 82 ? 3.239 -2.126 -9.937 1.00 96.69 82 TYR A O 1
ATOM 656 N N . HIS A 1 83 ? 4.525 -0.739 -8.707 1.00 95.88 83 HIS A N 1
ATOM 657 C CA . HIS A 1 83 ? 5.473 -0.369 -9.755 1.00 95.88 83 HIS A CA 1
ATOM 658 C C . HIS A 1 83 ? 6.905 -0.703 -9.310 1.00 95.88 83 HIS A C 1
ATOM 660 O O . HIS A 1 83 ? 7.561 0.054 -8.594 1.00 95.88 83 HIS A O 1
ATOM 666 N N . ASP A 1 84 ? 7.407 -1.873 -9.698 1.00 94.69 84 ASP A N 1
ATOM 667 C CA . ASP A 1 84 ? 8.785 -2.286 -9.429 1.00 94.69 84 ASP A CA 1
ATOM 668 C C . ASP A 1 84 ? 9.785 -1.483 -10.274 1.00 94.69 84 ASP A C 1
ATOM 670 O O . ASP A 1 84 ? 9.543 -1.138 -11.433 1.00 94.69 84 ASP A O 1
ATOM 674 N N . GLY A 1 85 ? 10.965 -1.225 -9.709 1.00 92.44 85 GLY A N 1
ATOM 675 C CA . GLY A 1 85 ? 12.057 -0.546 -10.414 1.00 92.44 85 GLY A CA 1
ATOM 676 C C . GLY A 1 85 ? 11.865 0.9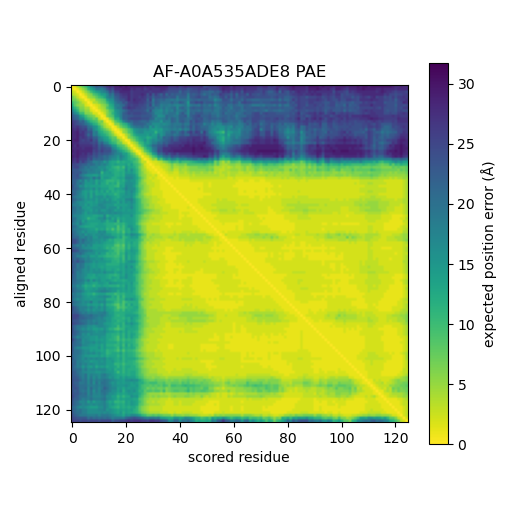64 -10.594 1.00 92.44 85 GLY A C 1
ATOM 677 O O . GLY A 1 85 ? 12.722 1.602 -11.205 1.00 92.44 85 GLY A O 1
ATOM 678 N N . VAL A 1 86 ? 10.779 1.539 -10.062 1.00 88.94 86 VAL A N 1
ATOM 679 C CA . VAL A 1 86 ? 10.613 2.997 -9.917 1.00 88.94 86 VAL A CA 1
ATOM 680 C C . VAL A 1 86 ? 11.272 3.505 -8.630 1.00 88.94 86 VAL A C 1
ATOM 682 O O . VAL A 1 86 ? 11.823 4.602 -8.602 1.00 88.94 86 VAL A O 1
ATOM 685 N N . THR A 1 87 ? 11.280 2.684 -7.578 1.00 90.69 87 THR A N 1
ATOM 686 C CA . THR A 1 87 ? 11.998 2.942 -6.321 1.00 90.69 87 THR A CA 1
ATOM 687 C C . THR A 1 87 ? 12.999 1.814 -6.042 1.00 90.69 87 THR A C 1
ATOM 689 O O . THR A 1 87 ? 13.103 0.859 -6.813 1.00 90.69 87 THR A O 1
ATOM 692 N N . SER A 1 88 ? 13.741 1.899 -4.932 1.00 93.44 88 SER A N 1
ATOM 693 C CA . SER A 1 88 ? 14.568 0.783 -4.448 1.00 93.44 88 SER A CA 1
ATOM 694 C C . SER A 1 88 ? 13.755 -0.374 -3.863 1.00 93.44 88 SER A C 1
ATOM 696 O O . SER A 1 88 ? 14.336 -1.410 -3.550 1.00 93.44 88 SER A O 1
ATOM 698 N N . HIS A 1 89 ? 12.447 -0.188 -3.675 1.00 95.31 89 HIS A N 1
ATOM 699 C CA . HIS A 1 89 ? 11.556 -1.191 -3.115 1.00 95.31 89 HIS A CA 1
ATOM 700 C C . HIS A 1 89 ? 10.897 -2.044 -4.196 1.00 95.31 89 HIS A C 1
ATOM 702 O O . HIS A 1 89 ? 10.781 -1.661 -5.362 1.00 95.31 89 HIS A O 1
ATOM 708 N N . SER A 1 90 ? 10.442 -3.213 -3.763 1.00 96.81 90 SER A N 1
ATOM 709 C CA . SER A 1 90 ? 9.749 -4.206 -4.569 1.00 96.81 90 SER A CA 1
ATOM 710 C C . SER A 1 90 ? 8.381 -4.547 -3.991 1.00 96.81 90 SER A C 1
ATOM 712 O O . SER A 1 90 ? 8.146 -4.485 -2.777 1.00 96.81 90 SER A O 1
ATOM 714 N N . HIS A 1 91 ? 7.481 -5.030 -4.842 1.00 97.25 91 HIS A N 1
ATOM 715 C CA . HIS A 1 91 ? 6.199 -5.575 -4.395 1.00 97.25 91 HIS A CA 1
ATOM 716 C C . HIS A 1 91 ? 6.351 -6.745 -3.405 1.00 97.25 91 HIS A C 1
ATOM 718 O O . HIS A 1 91 ? 5.443 -7.009 -2.616 1.00 97.25 91 HIS A O 1
ATOM 724 N N . GLY A 1 92 ? 7.491 -7.448 -3.418 1.00 98.00 92 GLY A N 1
ATOM 725 C CA . GLY A 1 92 ? 7.810 -8.497 -2.449 1.00 98.00 92 GLY A CA 1
ATOM 726 C C . GLY A 1 92 ? 7.946 -7.953 -1.025 1.00 98.00 92 GLY A C 1
ATOM 727 O O . GLY A 1 92 ? 7.365 -8.512 -0.094 1.00 98.00 92 GLY A O 1
ATOM 728 N N . GLU A 1 93 ? 8.647 -6.829 -0.857 1.00 98.25 93 GLU A N 1
ATOM 729 C CA . GLU A 1 93 ? 8.744 -6.126 0.431 1.00 98.25 93 GLU A CA 1
ATOM 730 C C . GLU A 1 93 ? 7.388 -5.573 0.865 1.00 98.25 93 GLU A C 1
ATOM 732 O O . GLU A 1 93 ? 7.001 -5.716 2.025 1.00 98.25 93 GLU A O 1
ATOM 737 N N . LEU A 1 94 ? 6.634 -5.002 -0.076 1.00 97.81 94 LEU A N 1
ATOM 738 C CA . LEU A 1 94 ? 5.292 -4.485 0.171 1.00 97.81 94 LEU A CA 1
ATOM 739 C C . LEU A 1 94 ? 4.336 -5.581 0.666 1.00 97.81 94 LEU A C 1
ATOM 741 O O . LEU A 1 94 ? 3.624 -5.398 1.657 1.00 97.81 94 LEU A O 1
ATOM 745 N N . ARG A 1 95 ? 4.363 -6.750 0.018 1.00 98.50 95 ARG A N 1
ATOM 746 C CA . ARG A 1 95 ? 3.626 -7.938 0.450 1.00 98.50 95 ARG A CA 1
ATOM 747 C C . ARG A 1 95 ? 4.026 -8.350 1.864 1.00 98.50 95 ARG A C 1
ATOM 749 O O . ARG A 1 95 ? 3.146 -8.499 2.708 1.00 98.50 95 ARG A O 1
ATOM 756 N N . ALA A 1 96 ? 5.322 -8.514 2.128 1.00 98.56 96 ALA A N 1
ATOM 757 C CA . ALA A 1 96 ? 5.815 -8.950 3.435 1.00 98.56 96 ALA A CA 1
ATOM 758 C C . ALA A 1 96 ? 5.444 -7.958 4.550 1.00 98.56 96 ALA A C 1
ATOM 760 O O . ALA A 1 96 ? 5.061 -8.360 5.650 1.00 98.56 96 ALA A O 1
ATOM 761 N N . PHE A 1 97 ? 5.512 -6.658 4.263 1.00 98.44 97 PHE A N 1
ATOM 762 C CA . PHE A 1 97 ? 5.088 -5.604 5.176 1.00 98.44 97 PHE A CA 1
ATOM 763 C C . PHE A 1 97 ? 3.598 -5.704 5.517 1.00 98.44 97 PHE A C 1
ATOM 765 O O . PHE A 1 97 ? 3.236 -5.651 6.692 1.00 98.44 97 PHE A O 1
ATOM 772 N N . LEU A 1 98 ? 2.736 -5.875 4.514 1.00 98.12 98 LEU A N 1
ATOM 773 C CA . LEU A 1 98 ? 1.294 -6.010 4.713 1.00 98.12 98 LEU A CA 1
ATOM 774 C C . LEU A 1 98 ? 0.943 -7.292 5.479 1.00 98.12 98 LEU A C 1
ATOM 776 O O . LEU A 1 98 ? 0.159 -7.246 6.427 1.00 98.12 98 LEU A O 1
ATOM 780 N N . GLU A 1 99 ? 1.568 -8.418 5.132 1.00 98.06 99 GLU A N 1
ATOM 781 C CA . GLU A 1 99 ? 1.400 -9.688 5.850 1.00 98.06 99 GLU A CA 1
ATOM 782 C C . GLU A 1 99 ? 1.824 -9.563 7.324 1.00 98.06 99 GLU A C 1
ATOM 784 O O . GLU A 1 99 ? 1.100 -10.006 8.218 1.00 98.06 99 GLU A O 1
ATOM 789 N N . LYS A 1 100 ? 2.932 -8.863 7.609 1.00 97.94 100 LYS A N 1
ATOM 790 C CA . LYS A 1 100 ? 3.380 -8.556 8.980 1.00 97.94 100 LYS A CA 1
ATOM 791 C C . LYS A 1 100 ? 2.355 -7.734 9.775 1.00 97.94 100 LYS A C 1
ATOM 793 O O . LYS A 1 100 ? 2.297 -7.862 10.996 1.00 97.94 100 LYS A O 1
ATOM 798 N N . HIS A 1 101 ? 1.544 -6.918 9.104 1.00 97.31 101 HIS A N 1
ATOM 799 C CA . HIS A 1 101 ? 0.485 -6.108 9.717 1.00 97.31 101 HIS A CA 1
ATOM 800 C C . HIS A 1 101 ? -0.890 -6.797 9.725 1.00 97.31 101 HIS A C 1
ATOM 802 O O . HIS A 1 101 ? -1.901 -6.146 9.980 1.00 97.31 101 HIS A O 1
ATOM 808 N N . GLY A 1 102 ? -0.937 -8.114 9.495 1.00 97.12 102 GLY A N 1
ATOM 809 C CA . GLY A 1 102 ? -2.146 -8.928 9.656 1.00 97.12 102 GLY A CA 1
ATOM 810 C C . GLY A 1 102 ? -2.986 -9.089 8.390 1.00 97.12 102 GLY A C 1
ATOM 811 O O . GLY A 1 102 ? -4.036 -9.730 8.433 1.00 97.12 102 GLY A O 1
ATOM 812 N N . PHE A 1 103 ? -2.537 -8.566 7.250 1.00 98.31 103 PHE A N 1
ATOM 813 C CA . PHE A 1 103 ? -3.251 -8.753 5.993 1.00 98.31 103 PHE A CA 1
ATOM 814 C C . PHE A 1 103 ? -2.958 -10.120 5.372 1.00 98.31 103 PHE A C 1
ATOM 816 O O . PHE A 1 103 ? -1.831 -10.607 5.360 1.00 98.31 103 PHE A O 1
ATOM 823 N N . ARG A 1 104 ? -3.970 -10.713 4.743 1.00 98.44 104 ARG A N 1
ATOM 824 C CA . ARG A 1 104 ? -3.793 -11.782 3.755 1.00 98.44 104 ARG A CA 1
ATOM 825 C C . ARG A 1 104 ? -3.614 -11.132 2.390 1.00 98.44 104 ARG A C 1
ATOM 827 O O . ARG A 1 104 ? -4.493 -10.380 1.968 1.00 98.44 104 ARG A O 1
ATOM 834 N N . VAL A 1 105 ? -2.502 -11.416 1.718 1.00 98.56 105 VAL A N 1
ATOM 835 C CA . VAL A 1 105 ? -2.114 -10.731 0.479 1.00 98.56 105 VAL A CA 1
ATOM 836 C C . VAL A 1 105 ? -2.142 -11.683 -0.719 1.00 98.56 105 VAL A C 1
ATOM 838 O O . VAL A 1 105 ? -1.684 -12.821 -0.641 1.00 98.56 105 VAL A O 1
ATOM 841 N N . GLN A 1 106 ? -2.672 -11.201 -1.840 1.00 98.44 106 GLN A N 1
ATOM 842 C CA . GLN A 1 106 ? -2.641 -11.844 -3.151 1.00 98.44 106 GLN A CA 1
ATOM 843 C C . GLN A 1 106 ? -1.958 -10.910 -4.148 1.00 98.44 106 GLN A C 1
ATOM 845 O O . GLN A 1 106 ? -2.257 -9.719 -4.180 1.00 98.44 106 GLN A O 1
ATOM 850 N N . VAL A 1 107 ? -1.070 -11.451 -4.978 1.00 98.06 107 VAL A N 1
ATOM 851 C CA . VAL A 1 107 ? -0.318 -10.691 -5.985 1.00 98.06 107 VAL A CA 1
ATOM 852 C C . VAL A 1 107 ? -0.603 -11.286 -7.358 1.00 98.06 107 VAL A C 1
ATOM 854 O O . VAL A 1 107 ? -0.576 -12.504 -7.523 1.00 98.06 107 VAL A O 1
ATOM 857 N N . HIS A 1 108 ? -0.867 -10.426 -8.335 1.00 97.50 108 HIS A N 1
ATOM 858 C CA . HIS A 1 108 ? -1.147 -10.786 -9.718 1.00 97.50 108 HIS A CA 1
ATOM 859 C C . HIS A 1 108 ? -0.281 -9.922 -10.633 1.00 97.50 108 HIS A C 1
ATOM 861 O O . HIS A 1 108 ? -0.436 -8.706 -10.654 1.00 97.50 108 HIS A O 1
ATOM 867 N N . GLY A 1 109 ? 0.624 -10.531 -11.395 1.00 94.69 109 GLY A N 1
ATOM 868 C CA . GLY A 1 109 ? 1.428 -9.789 -12.369 1.00 94.69 109 GLY A CA 1
ATOM 869 C C . GLY A 1 109 ? 0.590 -9.268 -13.540 1.00 94.69 109 GLY A C 1
ATOM 870 O O . GLY A 1 109 ? -0.473 -9.813 -13.847 1.00 94.69 109 GLY A O 1
ATOM 871 N N . ASN A 1 110 ? 1.089 -8.241 -14.229 1.00 91.94 110 ASN A N 1
ATOM 872 C CA . ASN A 1 110 ? 0.508 -7.766 -15.480 1.00 91.94 110 ASN A CA 1
ATOM 873 C C . ASN A 1 110 ? 1.182 -8.453 -16.685 1.00 91.94 110 ASN A C 1
ATOM 875 O O . ASN A 1 110 ? 2.404 -8.477 -16.812 1.00 91.94 110 ASN A O 1
ATOM 879 N N . ALA A 1 111 ? 0.383 -9.021 -17.593 1.00 89.06 111 ALA A N 1
ATOM 880 C CA . ALA A 1 111 ? 0.901 -9.716 -18.774 1.00 89.06 111 ALA A CA 1
ATOM 881 C C . ALA A 1 111 ? 1.563 -8.772 -19.798 1.00 89.06 111 ALA A C 1
ATOM 883 O O . ALA A 1 111 ? 2.466 -9.190 -20.520 1.00 89.06 111 ALA A O 1
ATOM 884 N N . ALA A 1 112 ? 1.123 -7.513 -19.865 1.00 89.12 112 ALA A N 1
ATOM 885 C CA . ALA A 1 112 ? 1.653 -6.510 -20.787 1.00 89.12 112 ALA A CA 1
ATOM 886 C C . ALA A 1 112 ? 2.907 -5.806 -20.241 1.00 89.12 112 ALA A C 1
ATOM 888 O O . ALA A 1 112 ? 3.761 -5.378 -21.017 1.00 89.12 112 ALA A O 1
ATOM 889 N N . HIS A 1 113 ? 3.048 -5.718 -18.916 1.00 88.75 113 HIS A N 1
ATOM 890 C CA . HIS A 1 113 ? 4.102 -4.944 -18.264 1.00 88.75 113 HIS A CA 1
ATOM 891 C C . HIS A 1 113 ? 4.762 -5.751 -17.144 1.00 88.75 113 HIS A C 1
ATOM 893 O O . HIS A 1 113 ? 4.153 -6.035 -16.122 1.00 88.75 113 HIS A O 1
ATOM 899 N N . ARG A 1 114 ? 6.043 -6.096 -17.320 1.00 89.50 114 ARG A N 1
ATOM 900 C CA . ARG A 1 114 ? 6.778 -6.972 -16.386 1.00 89.50 114 ARG A CA 1
ATOM 901 C C . ARG A 1 114 ? 7.066 -6.348 -15.020 1.00 89.50 114 ARG A C 1
ATOM 903 O O . ARG A 1 114 ? 7.297 -7.088 -14.072 1.00 89.50 114 ARG A O 1
ATOM 910 N N . ASN A 1 115 ? 7.074 -5.020 -14.945 1.00 90.88 115 ASN A N 1
ATOM 911 C CA . ASN A 1 115 ? 7.489 -4.270 -13.761 1.00 90.88 115 ASN A CA 1
ATOM 912 C C . ASN A 1 115 ? 6.301 -3.678 -12.992 1.00 90.88 115 ASN A C 1
ATOM 914 O O . ASN A 1 115 ? 6.506 -2.874 -12.096 1.00 90.88 115 ASN A O 1
ATOM 918 N N . LEU A 1 116 ? 5.067 -4.035 -13.347 1.00 94.00 116 LEU A N 1
ATOM 919 C CA . LEU A 1 116 ? 3.890 -3.632 -12.588 1.00 94.00 116 LEU A CA 1
ATOM 920 C C . LEU A 1 116 ? 2.886 -4.775 -12.490 1.00 94.00 116 LEU A C 1
ATOM 922 O O . LEU A 1 116 ? 2.916 -5.742 -13.259 1.00 94.00 116 LEU A O 1
ATOM 926 N N . GLY A 1 117 ? 1.989 -4.670 -11.525 1.00 96.88 117 GLY A N 1
ATOM 927 C CA . GLY A 1 117 ? 0.930 -5.641 -11.310 1.00 96.88 117 GLY A CA 1
ATOM 928 C C . GLY A 1 117 ? 0.032 -5.234 -10.158 1.00 96.88 117 GLY A C 1
ATOM 929 O O . GLY A 1 117 ? 0.137 -4.140 -9.616 1.00 96.88 117 GLY A O 1
ATOM 930 N N . TYR A 1 118 ? -0.856 -6.136 -9.767 1.00 97.81 118 TYR A N 1
ATOM 931 C CA . TYR A 1 118 ? -1.877 -5.878 -8.767 1.00 97.81 118 TYR A CA 1
ATOM 932 C C . TYR A 1 118 ? -1.601 -6.624 -7.471 1.00 97.81 118 TYR A C 1
ATOM 934 O O . TYR A 1 118 ? -1.356 -7.831 -7.466 1.00 97.81 118 TYR A O 1
ATOM 942 N N . LEU A 1 119 ? -1.724 -5.914 -6.357 1.00 98.06 119 LEU A N 1
ATOM 943 C CA . LEU A 1 119 ? -1.720 -6.464 -5.012 1.00 98.06 119 LEU A CA 1
ATOM 944 C C . LEU A 1 119 ? -3.094 -6.238 -4.376 1.00 98.06 119 LEU A C 1
ATOM 946 O O . LEU A 1 119 ? -3.609 -5.122 -4.340 1.00 98.06 119 LEU A O 1
ATOM 950 N N . TYR A 1 120 ? -3.679 -7.309 -3.848 1.00 98.38 120 TYR A N 1
ATOM 951 C CA . TYR A 1 120 ? -4.914 -7.271 -3.073 1.00 98.38 120 TYR A CA 1
ATOM 952 C C . TYR A 1 120 ? -4.625 -7.740 -1.654 1.00 98.38 120 TYR A C 1
ATOM 954 O O . TYR A 1 120 ? -4.122 -8.844 -1.457 1.00 98.38 120 TYR A O 1
ATOM 962 N N . ALA A 1 121 ? -4.950 -6.919 -0.662 1.00 98.38 121 ALA A N 1
ATOM 963 C CA . ALA A 1 121 ? -4.758 -7.238 0.745 1.00 98.38 121 ALA A CA 1
ATOM 964 C C . ALA A 1 121 ? -6.104 -7.221 1.468 1.00 98.38 121 ALA A C 1
ATOM 966 O O . ALA A 1 121 ? -6.931 -6.343 1.236 1.00 98.38 121 ALA A O 1
ATOM 967 N N . THR A 1 122 ? -6.345 -8.194 2.342 1.00 98.25 122 THR A N 1
ATOM 968 C CA . THR A 1 122 ? -7.555 -8.243 3.171 1.00 98.25 122 THR A CA 1
ATOM 969 C C . THR A 1 122 ? -7.194 -8.511 4.620 1.00 98.25 122 THR A C 1
ATOM 971 O O . THR A 1 122 ? -6.494 -9.479 4.910 1.00 98.25 122 THR A O 1
ATOM 974 N N . ASN A 1 123 ? -7.705 -7.677 5.518 1.00 94.25 123 ASN A N 1
ATOM 975 C CA . ASN A 1 123 ? -7.621 -7.856 6.957 1.00 94.25 123 ASN A CA 1
ATOM 976 C C . ASN A 1 123 ? -8.979 -8.333 7.497 1.00 94.25 123 ASN A C 1
ATOM 978 O O . ASN A 1 123 ? -10.038 -7.862 7.069 1.00 94.25 123 ASN A O 1
ATOM 982 N N . ALA A 1 124 ? -8.952 -9.285 8.426 1.00 74.75 124 ALA A N 1
ATOM 983 C CA . ALA A 1 124 ? -10.124 -9.642 9.211 1.00 74.75 124 ALA A CA 1
ATOM 984 C C . ALA A 1 124 ? -10.202 -8.630 10.359 1.00 74.75 124 ALA A C 1
ATOM 986 O O . ALA A 1 124 ? -9.595 -8.849 11.402 1.00 74.75 124 ALA A O 1
ATOM 987 N N . GLY A 1 125 ? -10.829 -7.480 10.091 1.00 57.94 125 GLY A N 1
ATOM 988 C CA . GLY A 1 125 ? -11.020 -6.413 11.082 1.00 57.94 125 GLY A CA 1
ATOM 989 C C . GLY A 1 125 ? -11.686 -6.883 12.369 1.00 57.94 125 GLY A C 1
ATOM 990 O O . GLY A 1 125 ? -12.422 -7.897 12.321 1.00 57.94 125 GLY A O 1
#

Mean predicted aligned error: 9.15 Å

Radius of gyration: 15.27 Å; Cα contacts (8 Å, |Δi|>4): 188; chains: 1; bounding box: 44×31×39 Å

Secondary structure (DSSP, 8-state):
-------------SS-------SSS--PPPP-----HHHHHHHTT-S-EEEEEE--TTHHHHHHHHS-HHHHHTEEEEEEEEETTSSS--HHHHHHHHHHTT-EEEEEE-SS-TTEEEEEEE---

Foldseek 3Di:
DDDDPPDPDDAFDPDDFDDDPDPDPDDDGDHGGDDELVRVCVVVVPQAAAEAEEDGQACVVVNLVPDDLNSLLRYFKYKYKDFAPSDPDAVVVVCVSLVVSAWDKDWDADPVDRGITMIMTGHPD

pLDDT: mean 80.77, std 24.16, range [28.67, 98.56]

Nearest PDB structures (foldseek):
  6gfk-assembly3_C  TM=5.701E-01  e=1.106E-02  Homo sapiens
  6gfk-assembly1_A  TM=5.885E-01  e=3.812E-02  Homo sapiens
  2h00-assembly1_A  TM=5.426E-01  e=2.579E-02  Homo sapiens
  2h00-assembly2_B  TM=5.578E-01  e=7.310E-02  Homo sapiens
  9fmi-assembly1_A  TM=5.130E-01  e=2.869E-01  Psilocybe cubensis

Sequence (125 aa):
MPQVDRIRLRAVPRVVCQAERGTGNDGEGVETPATTLDEVFTRLKLTHCDFLKIDCEGAEYEIMFHATADTLRRIRHISMEYHDGVTSHSHGELRAFLEKHGFRVQVHGNAAHRNLGYLYATNAG